Protein AF-A0A450WUU7-F1 (afdb_monomer_lite)

Structure (mmCIF, N/CA/C/O backbone):
data_AF-A0A450WUU7-F1
#
_entry.id   AF-A0A450WUU7-F1
#
loop_
_atom_site.group_PDB
_atom_site.id
_atom_site.type_symbol
_atom_site.label_atom_id
_atom_site.label_alt_id
_atom_site.label_comp_id
_atom_site.label_asym_id
_atom_site.label_entity_id
_atom_site.label_seq_id
_atom_site.pdbx_PDB_ins_code
_atom_site.Cartn_x
_atom_site.Cartn_y
_atom_site.Cartn_z
_atom_site.occupancy
_atom_site.B_iso_or_equiv
_atom_site.auth_seq_id
_atom_site.auth_comp_id
_atom_site.auth_asym_id
_atom_site.auth_atom_id
_atom_site.pdbx_PDB_model_num
ATOM 1 N N . MET A 1 1 ? 12.596 8.231 11.118 1.00 40.22 1 MET A N 1
ATOM 2 C CA . MET A 1 1 ? 12.915 6.824 10.803 1.00 40.22 1 MET A CA 1
ATOM 3 C C . MET A 1 1 ? 12.153 6.484 9.543 1.00 40.22 1 MET A C 1
ATOM 5 O O . MET A 1 1 ? 10.929 6.500 9.599 1.00 40.22 1 MET A O 1
ATOM 9 N N . THR A 1 2 ? 12.843 6.296 8.417 1.00 43.03 2 THR A N 1
ATOM 10 C CA . THR A 1 2 ? 12.196 5.828 7.187 1.00 43.03 2 THR A CA 1
ATOM 11 C C . THR A 1 2 ? 11.614 4.457 7.488 1.00 43.03 2 THR A C 1
ATOM 13 O O . THR A 1 2 ? 12.296 3.576 8.021 1.00 43.03 2 THR A O 1
ATOM 16 N N . SER A 1 3 ? 10.313 4.297 7.274 1.00 57.81 3 SER A N 1
ATOM 17 C CA . SER A 1 3 ? 9.689 2.997 7.491 1.00 57.81 3 SER A CA 1
ATOM 18 C C . SER A 1 3 ? 10.374 2.010 6.544 1.00 57.81 3 SER A C 1
ATOM 20 O O . SER A 1 3 ? 10.649 2.358 5.399 1.00 57.81 3 SER A O 1
ATOM 22 N N . ASN A 1 4 ? 10.659 0.778 6.971 1.00 59.62 4 ASN A N 1
ATOM 23 C CA . ASN A 1 4 ? 11.299 -0.246 6.120 1.00 59.62 4 ASN A CA 1
ATOM 24 C C . ASN A 1 4 ? 10.545 -0.432 4.773 1.00 59.62 4 ASN A C 1
ATOM 26 O O . ASN A 1 4 ? 11.100 -0.810 3.740 1.00 59.62 4 ASN A O 1
ATOM 30 N N . ARG A 1 5 ? 9.261 -0.052 4.775 1.00 61.16 5 ARG A N 1
ATOM 31 C CA . ARG A 1 5 ? 8.381 0.053 3.614 1.00 61.16 5 ARG A CA 1
ATOM 32 C C . ARG A 1 5 ? 8.791 1.123 2.594 1.00 61.16 5 ARG A C 1
ATOM 34 O O . ARG A 1 5 ? 8.632 0.892 1.407 1.00 61.16 5 ARG A O 1
ATOM 41 N N . GLU A 1 6 ? 9.302 2.277 3.010 1.00 62.72 6 GLU A N 1
ATOM 42 C CA . GLU A 1 6 ? 9.771 3.351 2.118 1.00 62.72 6 GLU A CA 1
ATOM 43 C C . GLU A 1 6 ? 11.048 2.954 1.378 1.00 62.72 6 GLU A C 1
ATOM 45 O O . GLU A 1 6 ? 11.128 3.125 0.164 1.00 62.72 6 GLU A O 1
ATOM 50 N N . ALA A 1 7 ? 11.993 2.326 2.080 1.00 68.12 7 ALA A N 1
ATOM 51 C CA . ALA A 1 7 ? 13.228 1.829 1.477 1.00 68.12 7 ALA A CA 1
ATOM 52 C C . ALA A 1 7 ? 12.949 0.737 0.428 1.00 68.12 7 ALA A C 1
ATOM 54 O O . ALA A 1 7 ? 13.452 0.785 -0.693 1.00 68.12 7 ALA A O 1
ATOM 55 N N . THR A 1 8 ? 12.079 -0.225 0.751 1.00 68.19 8 THR A N 1
ATOM 56 C CA . THR A 1 8 ? 11.652 -1.258 -0.211 1.00 68.19 8 THR A CA 1
ATOM 57 C C . THR A 1 8 ? 10.869 -0.664 -1.383 1.00 68.19 8 THR A C 1
ATOM 59 O O . THR A 1 8 ? 11.070 -1.055 -2.532 1.00 68.19 8 THR A O 1
ATOM 62 N N . ASN A 1 9 ? 10.030 0.334 -1.121 1.00 69.25 9 ASN A N 1
ATOM 63 C CA . ASN A 1 9 ? 9.282 1.069 -2.134 1.00 69.25 9 ASN A CA 1
ATOM 64 C C . ASN A 1 9 ? 10.180 1.809 -3.137 1.00 69.25 9 ASN A C 1
ATOM 66 O O . ASN A 1 9 ? 9.901 1.795 -4.337 1.00 69.25 9 ASN A O 1
ATOM 70 N N . GLU A 1 10 ? 11.235 2.459 -2.657 1.00 75.25 10 GLU A N 1
ATOM 71 C CA . GLU A 1 10 ? 12.194 3.185 -3.488 1.00 75.25 10 GLU A CA 1
ATOM 72 C C . GLU A 1 10 ? 13.018 2.229 -4.358 1.00 75.25 10 GLU A C 1
ATOM 74 O O . GLU A 1 10 ? 13.178 2.461 -5.559 1.00 75.25 10 GLU A O 1
ATOM 79 N N . LEU A 1 11 ? 13.449 1.095 -3.796 1.00 78.12 11 LEU A N 1
ATOM 80 C CA . LEU A 1 11 ? 14.155 0.048 -4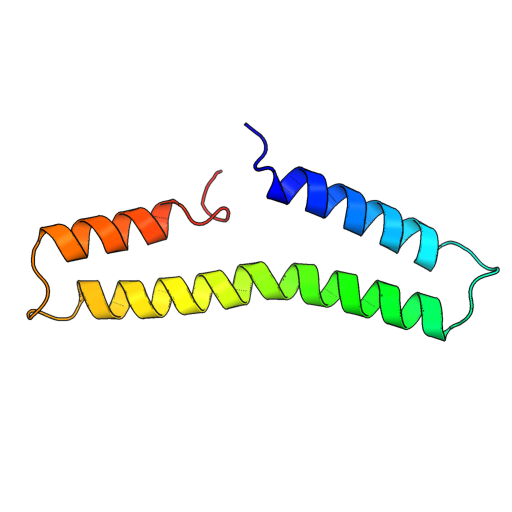.539 1.00 78.12 11 LEU A CA 1
ATOM 81 C C . LEU A 1 11 ? 13.295 -0.538 -5.665 1.00 78.12 11 LEU A C 1
ATOM 83 O O . LEU A 1 11 ? 13.770 -0.672 -6.794 1.00 78.12 11 LEU A O 1
ATOM 87 N N . ILE A 1 12 ? 12.021 -0.834 -5.387 1.00 75.50 12 ILE A N 1
ATOM 88 C CA . ILE A 1 12 ? 11.077 -1.353 -6.388 1.00 75.50 12 ILE A CA 1
ATOM 89 C C . ILE A 1 12 ? 10.817 -0.307 -7.478 1.00 75.50 12 ILE A C 1
ATOM 91 O O . ILE A 1 12 ? 10.821 -0.645 -8.662 1.00 75.50 12 ILE A O 1
ATOM 95 N N . ALA A 1 13 ? 10.640 0.964 -7.108 1.00 77.00 13 ALA A N 1
ATOM 96 C CA . ALA A 1 13 ? 10.464 2.049 -8.072 1.00 77.00 13 ALA A CA 1
ATOM 97 C C . ALA A 1 13 ? 11.699 2.215 -8.967 1.00 77.00 13 ALA A C 1
ATOM 99 O O . ALA A 1 13 ? 11.578 2.274 -10.189 1.00 77.00 13 ALA A O 1
ATOM 100 N N . SER A 1 14 ? 12.892 2.212 -8.373 1.00 80.50 14 SER A N 1
ATOM 101 C CA . SER A 1 14 ? 14.161 2.335 -9.089 1.00 80.50 14 SER A CA 1
ATOM 102 C C . SER A 1 14 ? 14.393 1.158 -10.043 1.00 80.50 14 SER A C 1
ATOM 104 O O . SER A 1 14 ? 14.762 1.357 -11.205 1.00 80.50 14 SER A O 1
ATOM 106 N N . ALA A 1 15 ? 14.102 -0.069 -9.598 1.00 81.56 15 ALA A N 1
ATOM 107 C CA . ALA A 1 15 ? 14.175 -1.269 -10.425 1.00 81.56 15 ALA A CA 1
ATOM 108 C C . ALA A 1 15 ? 13.171 -1.222 -11.590 1.00 81.56 15 ALA A C 1
ATOM 110 O O . ALA A 1 15 ? 13.560 -1.435 -12.740 1.00 81.56 15 ALA A O 1
ATOM 111 N N . ALA A 1 16 ? 11.912 -0.857 -11.330 1.00 80.00 16 ALA A N 1
ATOM 112 C CA . ALA A 1 16 ? 10.896 -0.698 -12.368 1.00 80.00 16 ALA A CA 1
ATOM 113 C C . ALA A 1 16 ? 11.287 0.390 -13.385 1.00 80.00 16 ALA A C 1
ATOM 115 O O . ALA A 1 16 ? 11.193 0.167 -14.590 1.00 80.00 16 ALA A O 1
ATOM 116 N N . SER A 1 17 ? 11.819 1.533 -12.937 1.00 81.50 17 SER A N 1
ATOM 117 C CA . SER A 1 17 ? 12.320 2.591 -13.823 1.00 81.50 17 SER A CA 1
ATOM 118 C C . SER A 1 17 ? 13.522 2.151 -14.658 1.00 81.50 17 SER A C 1
ATOM 120 O O . SER A 1 17 ? 13.673 2.618 -15.787 1.00 81.50 17 SER A O 1
ATOM 122 N N . LYS A 1 18 ? 14.399 1.277 -14.149 1.00 84.69 18 LYS A N 1
ATOM 123 C CA . LYS A 1 18 ? 15.469 0.673 -14.963 1.00 84.69 18 LYS A CA 1
ATOM 124 C C . LYS A 1 18 ? 14.882 -0.248 -16.035 1.00 84.69 18 LYS A C 1
A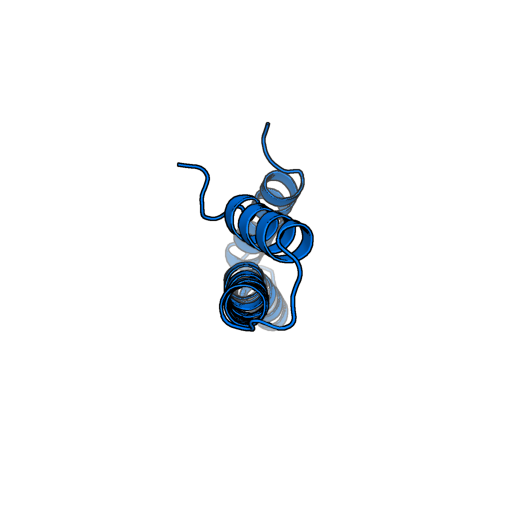TOM 126 O O . LYS A 1 18 ? 15.257 -0.123 -17.195 1.00 84.69 18 LYS A O 1
ATOM 131 N N . VAL A 1 19 ? 13.909 -1.086 -15.675 1.00 84.50 19 VAL A N 1
ATOM 132 C CA . VAL A 1 19 ? 13.243 -2.005 -16.614 1.00 84.50 19 VAL A CA 1
ATOM 133 C C . VAL A 1 19 ? 12.472 -1.261 -17.711 1.00 84.50 19 VAL A C 1
ATOM 135 O O . VAL A 1 19 ? 12.531 -1.633 -18.880 1.00 84.50 19 VAL A O 1
ATOM 138 N N . LEU A 1 20 ? 11.778 -0.174 -17.368 1.00 80.06 20 LEU A N 1
ATOM 139 C CA . LEU A 1 20 ? 11.036 0.630 -18.344 1.00 80.06 20 LEU A CA 1
ATOM 140 C C . LEU A 1 20 ? 11.964 1.355 -19.333 1.00 80.06 20 LEU A C 1
ATOM 142 O O . LEU A 1 20 ? 11.638 1.447 -20.522 1.00 80.06 20 LEU A O 1
ATOM 146 N N . ARG A 1 21 ? 13.124 1.830 -18.858 1.00 84.62 21 ARG A N 1
ATOM 147 C CA . ARG A 1 21 ? 14.114 2.567 -19.662 1.00 84.62 21 ARG A CA 1
ATOM 148 C C . ARG A 1 21 ? 15.022 1.672 -20.502 1.00 84.62 21 ARG A C 1
ATOM 150 O O . ARG A 1 21 ? 15.556 2.152 -21.495 1.00 84.62 21 ARG A O 1
ATOM 157 N N . ASP A 1 22 ? 15.190 0.398 -20.151 1.00 85.00 22 ASP A N 1
ATOM 158 C CA . ASP A 1 22 ? 16.008 -0.514 -20.951 1.00 85.00 22 ASP A CA 1
ATOM 159 C C . ASP A 1 22 ? 15.293 -0.850 -22.274 1.00 85.00 22 ASP A C 1
ATOM 161 O O . ASP A 1 22 ? 14.161 -1.347 -22.299 1.00 85.00 22 ASP A O 1
ATOM 165 N N . SER A 1 23 ? 15.930 -0.530 -23.399 1.00 75.75 23 SER A N 1
ATOM 166 C CA . SER A 1 23 ? 15.425 -0.799 -24.751 1.00 75.75 23 SER A CA 1
ATOM 167 C C . SER A 1 23 ? 15.593 -2.261 -25.175 1.00 75.75 23 SER A C 1
ATOM 169 O O . SER A 1 23 ? 14.945 -2.687 -26.127 1.00 75.75 23 SER A O 1
ATOM 171 N N . ARG A 1 24 ? 16.412 -3.038 -24.456 1.00 82.19 24 ARG A N 1
ATOM 172 C CA . ARG A 1 24 ? 16.698 -4.457 -24.731 1.00 82.19 24 ARG A CA 1
ATOM 173 C C . ARG A 1 24 ? 15.675 -5.400 -24.097 1.00 82.19 24 ARG A C 1
ATOM 175 O O . ARG A 1 24 ? 15.656 -6.586 -24.410 1.00 82.19 24 ARG A O 1
ATOM 182 N N . LEU A 1 25 ? 14.837 -4.893 -23.191 1.00 80.31 25 LEU A N 1
ATOM 183 C CA . LEU A 1 25 ? 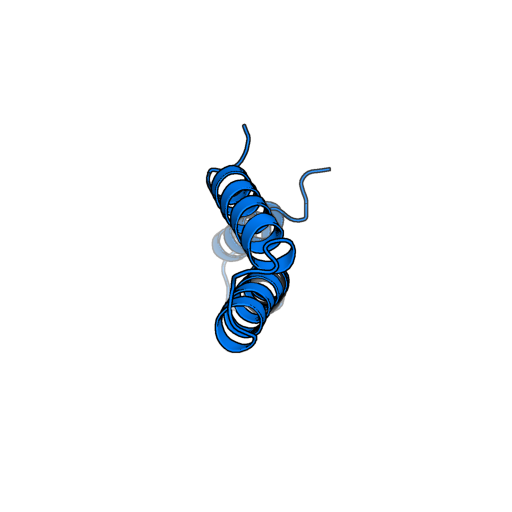13.823 -5.684 -22.499 1.00 80.31 25 LEU A CA 1
ATOM 184 C C . LEU A 1 25 ? 12.531 -5.782 -23.311 1.00 80.31 25 LEU A C 1
ATOM 186 O O . LEU A 1 25 ? 12.057 -4.809 -23.903 1.00 80.31 25 LEU A O 1
ATOM 190 N N . SER A 1 26 ? 11.936 -6.974 -23.296 1.00 80.44 26 SER A N 1
ATOM 191 C CA . SER A 1 26 ? 10.706 -7.270 -24.028 1.00 80.44 26 SER A CA 1
ATOM 192 C C . SER A 1 26 ? 9.511 -6.470 -23.492 1.00 80.44 26 SER A C 1
ATOM 194 O O . SER A 1 26 ? 9.460 -6.084 -22.319 1.00 80.44 26 SER A O 1
ATOM 196 N N . LYS A 1 27 ? 8.499 -6.250 -24.345 1.00 79.12 27 LYS A N 1
ATOM 197 C CA . LYS A 1 27 ? 7.237 -5.590 -23.951 1.00 79.12 27 LYS A CA 1
ATOM 198 C C . LYS A 1 27 ? 6.617 -6.235 -22.707 1.00 79.12 27 LYS A C 1
ATOM 200 O O . LYS A 1 27 ? 6.140 -5.519 -21.833 1.00 79.12 27 LYS A O 1
ATOM 205 N N . SER A 1 28 ? 6.691 -7.560 -22.588 1.00 80.31 28 SER A N 1
ATOM 206 C CA . SER A 1 28 ? 6.179 -8.308 -21.435 1.00 80.31 28 SER A CA 1
ATOM 207 C C . SER A 1 28 ? 6.874 -7.925 -20.125 1.00 80.31 28 SER A C 1
ATOM 209 O O . SER A 1 28 ? 6.202 -7.738 -19.114 1.00 80.31 28 SER A O 1
ATOM 211 N N . ALA A 1 29 ? 8.198 -7.725 -20.139 1.00 75.50 29 ALA A N 1
ATOM 212 C CA . ALA A 1 29 ? 8.947 -7.296 -18.957 1.00 75.50 29 ALA A CA 1
ATOM 213 C C . ALA A 1 29 ? 8.560 -5.874 -18.513 1.00 75.50 29 ALA A C 1
ATOM 215 O O . ALA A 1 29 ? 8.403 -5.611 -17.320 1.00 75.50 29 ALA A O 1
ATOM 216 N N . LYS A 1 30 ? 8.328 -4.964 -19.468 1.00 82.12 30 LYS A N 1
ATOM 217 C CA . LYS A 1 30 ? 7.861 -3.597 -19.176 1.00 82.12 30 LYS A CA 1
ATOM 218 C C . LYS A 1 30 ? 6.437 -3.572 -18.627 1.00 82.12 30 LYS A C 1
ATOM 220 O O . LYS A 1 30 ? 6.166 -2.819 -17.696 1.00 82.12 30 LYS A O 1
ATOM 225 N N . ILE A 1 31 ? 5.548 -4.417 -19.152 1.00 81.25 31 ILE A N 1
ATOM 226 C CA . ILE A 1 31 ? 4.180 -4.565 -18.634 1.00 81.25 31 ILE A CA 1
ATOM 227 C C . ILE A 1 31 ? 4.201 -5.122 -17.206 1.00 81.25 31 ILE A C 1
ATOM 229 O O . ILE A 1 31 ? 3.511 -4.587 -16.342 1.00 81.25 31 ILE A O 1
ATOM 233 N N . ALA A 1 32 ? 5.029 -6.133 -16.927 1.00 80.25 32 ALA A N 1
ATOM 234 C CA . ALA A 1 32 ? 5.183 -6.674 -15.577 1.00 80.25 32 ALA A CA 1
ATOM 235 C C . ALA A 1 32 ? 5.710 -5.615 -14.589 1.00 80.25 32 ALA A C 1
ATOM 237 O O . ALA A 1 32 ? 5.150 -5.450 -13.506 1.00 80.25 32 ALA A O 1
ATOM 238 N N . ALA A 1 33 ? 6.724 -4.835 -14.984 1.00 79.62 33 ALA A N 1
ATOM 239 C CA . ALA A 1 33 ? 7.253 -3.739 -14.170 1.00 79.62 33 ALA A CA 1
ATOM 240 C C . ALA A 1 33 ? 6.228 -2.614 -13.942 1.00 79.62 33 ALA A C 1
ATOM 242 O O . ALA A 1 33 ? 6.107 -2.105 -12.828 1.00 79.62 33 ALA A O 1
ATOM 243 N N . GLY A 1 34 ? 5.454 -2.251 -14.968 1.00 77.44 34 GLY A N 1
ATOM 244 C CA . GLY A 1 34 ? 4.367 -1.278 -14.850 1.00 77.44 34 GLY A CA 1
ATOM 245 C C . GLY A 1 34 ? 3.235 -1.766 -13.944 1.00 77.44 34 GLY A C 1
ATOM 246 O O . GLY A 1 34 ? 2.735 -1.004 -13.118 1.00 77.44 34 GLY A O 1
ATOM 247 N N . SER A 1 35 ? 2.877 -3.051 -14.032 1.00 79.94 35 SER A N 1
ATOM 248 C CA . SER A 1 35 ? 1.876 -3.669 -13.156 1.00 79.94 35 SER A CA 1
ATOM 249 C C . SER A 1 35 ? 2.343 -3.679 -11.700 1.00 79.94 35 SER A C 1
ATOM 251 O O . SER A 1 35 ? 1.595 -3.255 -10.822 1.00 79.94 35 SER A O 1
ATOM 253 N N . ALA A 1 36 ? 3.601 -4.047 -11.439 1.00 78.12 36 ALA A N 1
ATOM 254 C CA . ALA A 1 36 ? 4.185 -3.993 -10.099 1.00 78.12 36 ALA A CA 1
ATOM 255 C C . ALA A 1 36 ? 4.200 -2.562 -9.528 1.00 78.12 36 ALA A C 1
ATOM 257 O O . ALA A 1 36 ? 3.873 -2.353 -8.359 1.00 78.12 36 ALA A O 1
ATOM 258 N N . LEU A 1 37 ? 4.515 -1.558 -10.356 1.00 76.69 37 LEU A N 1
ATOM 259 C CA . LEU A 1 37 ? 4.487 -0.152 -9.949 1.00 76.69 37 LEU A CA 1
ATOM 260 C C . LEU A 1 37 ? 3.060 0.338 -9.646 1.00 76.69 37 LEU A C 1
ATOM 262 O O . LEU A 1 37 ? 2.849 1.041 -8.660 1.00 76.69 37 LEU A O 1
ATOM 266 N N . SER A 1 38 ? 2.075 -0.056 -10.454 1.00 75.56 38 SER A N 1
ATOM 267 C CA . SER A 1 38 ? 0.667 0.302 -10.244 1.00 75.56 38 SER A CA 1
ATOM 268 C C . SER A 1 38 ? 0.093 -0.363 -8.986 1.00 75.56 38 SER A C 1
ATOM 270 O O . SER A 1 38 ? -0.545 0.298 -8.165 1.00 75.56 38 SER A O 1
ATOM 272 N N . GLN A 1 39 ? 0.412 -1.641 -8.760 1.00 72.25 39 GLN A N 1
ATOM 273 C CA . GLN A 1 39 ? 0.050 -2.358 -7.536 1.00 72.25 39 GLN A CA 1
ATOM 274 C C . GLN A 1 39 ? 0.681 -1.722 -6.294 1.00 72.25 39 GLN A C 1
ATOM 276 O O . GLN A 1 39 ? 0.004 -1.594 -5.276 1.00 72.25 39 GLN A O 1
ATOM 281 N N . ARG A 1 40 ? 1.936 -1.254 -6.377 1.00 71.56 40 ARG A N 1
ATOM 282 C CA . ARG A 1 40 ? 2.597 -0.513 -5.289 1.00 71.56 40 ARG A CA 1
ATOM 283 C C . ARG A 1 40 ? 1.825 0.745 -4.889 1.00 71.56 40 ARG A C 1
ATOM 285 O O . ARG A 1 40 ? 1.769 1.042 -3.702 1.00 71.56 40 ARG A O 1
ATOM 292 N N . ILE A 1 41 ? 1.257 1.478 -5.845 1.00 66.81 41 ILE A N 1
ATOM 293 C CA . ILE A 1 41 ? 0.489 2.705 -5.574 1.00 66.81 41 ILE A CA 1
ATOM 294 C C . ILE A 1 41 ? -0.891 2.362 -4.993 1.00 66.81 41 ILE A C 1
ATOM 296 O O . ILE A 1 41 ? -1.349 3.015 -4.061 1.00 66.81 41 ILE A O 1
ATOM 300 N N . MET A 1 42 ? -1.536 1.301 -5.487 1.00 61.88 42 MET A N 1
ATOM 301 C CA . MET A 1 42 ? -2.867 0.896 -5.023 1.00 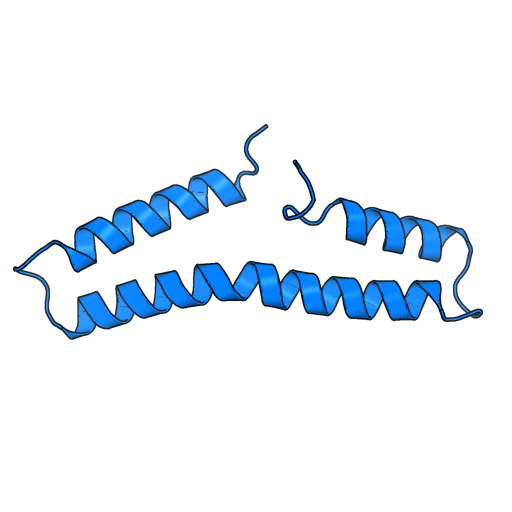61.88 42 MET A CA 1
ATOM 302 C C . MET A 1 42 ? -2.886 0.221 -3.646 1.00 61.88 42 MET A C 1
ATOM 304 O O . MET A 1 42 ? -3.852 0.388 -2.905 1.00 61.88 42 MET A O 1
ATOM 308 N N . LEU A 1 43 ? -1.865 -0.565 -3.292 1.00 63.34 43 LEU A N 1
ATOM 309 C CA . LEU A 1 43 ? -1.828 -1.315 -2.032 1.00 63.34 43 LEU A CA 1
ATOM 310 C C . LEU A 1 43 ? -1.940 -0.450 -0.762 1.00 63.34 43 LEU A C 1
ATOM 312 O O . LEU A 1 43 ? -2.723 -0.822 0.113 1.00 63.34 43 LEU A O 1
ATOM 316 N N . PRO A 1 44 ? -1.181 0.653 -0.599 1.00 64.25 44 PRO A N 1
ATOM 317 C CA . PRO A 1 44 ? -1.299 1.511 0.574 1.00 64.25 44 PRO A CA 1
ATOM 318 C C . PRO A 1 44 ? -2.677 2.171 0.644 1.00 64.25 44 PRO A C 1
ATOM 320 O O . PRO A 1 44 ? -3.298 2.098 1.692 1.00 64.25 44 PRO A O 1
ATOM 323 N N . GLU A 1 45 ? -3.214 2.685 -0.463 1.00 61.09 45 GLU A N 1
ATOM 324 C CA . GLU A 1 45 ? -4.551 3.299 -0.497 1.00 61.09 45 GLU A CA 1
ATOM 325 C C . GLU A 1 45 ? -5.668 2.301 -0.153 1.00 61.09 45 GLU A C 1
ATOM 327 O O . GLU A 1 45 ? -6.520 2.551 0.700 1.00 61.09 45 GLU A O 1
ATOM 332 N N . ALA A 1 46 ? -5.654 1.120 -0.775 1.00 64.12 46 ALA A N 1
ATOM 333 C CA . ALA A 1 46 ? -6.676 0.103 -0.552 1.00 64.12 46 ALA A CA 1
ATOM 334 C C . ALA A 1 46 ? -6.613 -0.486 0.866 1.00 64.12 46 ALA A C 1
ATOM 336 O O . ALA A 1 46 ? -7.656 -0.745 1.476 1.00 64.12 46 ALA A O 1
ATOM 337 N N . ALA A 1 47 ? -5.405 -0.686 1.401 1.00 66.50 47 ALA A N 1
ATOM 338 C CA . ALA A 1 47 ? -5.214 -1.122 2.779 1.00 66.50 47 ALA A CA 1
ATOM 339 C C . ALA A 1 47 ? -5.672 -0.036 3.763 1.00 66.50 47 ALA A C 1
ATOM 341 O O . ALA A 1 47 ? -6.485 -0.335 4.637 1.00 66.50 47 ALA A O 1
ATOM 342 N N . SER A 1 48 ? -5.250 1.217 3.568 1.00 66.81 48 SER A N 1
ATOM 343 C CA . SER A 1 48 ? -5.660 2.365 4.386 1.00 66.81 48 SER A CA 1
ATOM 344 C C . SER A 1 48 ? -7.175 2.548 4.377 1.00 66.81 48 SER A C 1
ATOM 346 O O . SER A 1 48 ? -7.779 2.687 5.435 1.00 66.81 48 SER A O 1
ATOM 348 N N . ARG A 1 49 ? -7.840 2.439 3.219 1.00 72.25 49 ARG A N 1
ATOM 349 C CA . ARG A 1 49 ? -9.310 2.498 3.121 1.00 72.25 49 ARG A CA 1
ATOM 350 C C . ARG A 1 49 ? -10.005 1.377 3.885 1.00 72.25 49 ARG A C 1
ATOM 352 O O . ARG A 1 49 ? -11.002 1.629 4.563 1.00 72.25 49 ARG A O 1
ATOM 359 N N . ARG A 1 50 ? -9.508 0.139 3.792 1.00 74.06 50 ARG A N 1
ATOM 360 C CA . ARG A 1 50 ? -10.079 -1.002 4.530 1.00 74.06 50 ARG A CA 1
ATOM 361 C C . ARG A 1 50 ? -9.897 -0.840 6.036 1.00 74.06 50 ARG A C 1
ATOM 363 O O . ARG A 1 50 ? -10.856 -1.045 6.779 1.00 74.06 50 ARG A O 1
ATOM 370 N N . VAL A 1 51 ? -8.708 -0.426 6.471 1.00 75.44 51 VAL A N 1
ATOM 371 C CA . VAL A 1 51 ? -8.398 -0.153 7.881 1.00 75.44 51 VAL A CA 1
ATOM 372 C C . VAL A 1 51 ? -9.249 1.002 8.400 1.00 75.44 51 VAL A C 1
ATOM 374 O O . VAL A 1 51 ? -9.904 0.856 9.427 1.00 75.44 51 VAL A O 1
ATOM 377 N N . ALA A 1 52 ? -9.343 2.104 7.658 1.00 76.31 52 ALA A N 1
ATOM 378 C CA . ALA A 1 52 ? -10.163 3.251 8.024 1.00 76.31 52 ALA A CA 1
ATOM 379 C C . ALA A 1 52 ? -11.651 2.895 8.104 1.00 76.31 52 ALA A C 1
ATOM 381 O O . ALA A 1 52 ? -12.339 3.293 9.045 1.00 76.31 52 ALA A O 1
ATOM 382 N N . SER A 1 53 ? -12.155 2.087 7.168 1.00 80.25 53 SER A N 1
ATOM 383 C CA . SER A 1 53 ? -13.540 1.623 7.203 1.00 80.25 53 SER A CA 1
ATOM 384 C C . SER A 1 53 ? -13.808 0.707 8.400 1.00 80.25 53 SER A C 1
ATOM 386 O O . SER A 1 53 ? -14.876 0.808 9.006 1.00 80.25 53 SER A O 1
ATOM 388 N N . ALA A 1 54 ? -12.872 -0.175 8.757 1.00 82.06 54 ALA A N 1
ATOM 389 C CA . ALA A 1 54 ? -12.991 -1.035 9.931 1.00 82.06 54 ALA A CA 1
ATOM 390 C C . ALA A 1 54 ? -12.924 -0.220 11.233 1.00 82.06 54 ALA A C 1
ATOM 392 O O . ALA A 1 54 ? -13.804 -0.350 12.083 1.00 82.06 54 ALA A O 1
ATOM 393 N N . ALA A 1 55 ? -11.957 0.691 11.353 1.00 79.81 55 ALA A N 1
ATOM 394 C CA . ALA A 1 55 ? -11.824 1.589 12.495 1.00 79.81 55 ALA A CA 1
ATOM 395 C C . ALA A 1 55 ? -13.065 2.481 12.664 1.00 79.81 55 ALA A C 1
ATOM 397 O O . ALA A 1 55 ? -13.600 2.606 13.762 1.00 79.81 55 ALA A O 1
ATOM 398 N N . SER A 1 56 ? -13.609 3.016 11.566 1.00 81.56 56 SER A N 1
ATOM 399 C CA . SER A 1 56 ? -14.848 3.802 11.570 1.00 81.56 56 SER A CA 1
ATOM 400 C C . SER A 1 56 ? -16.059 3.006 12.071 1.00 81.56 56 SER A C 1
ATOM 402 O O . SER A 1 56 ? -16.942 3.571 12.720 1.00 81.56 56 SER A O 1
ATOM 404 N N . ARG A 1 57 ? -16.121 1.695 11.805 1.00 84.94 57 ARG A N 1
ATOM 405 C CA . ARG A 1 57 ? -17.165 0.822 12.365 1.00 84.94 57 ARG A CA 1
ATOM 406 C C . ARG A 1 57 ? -16.979 0.637 13.869 1.00 84.94 57 ARG A C 1
ATOM 408 O O . ARG A 1 57 ? -17.946 0.791 14.602 1.00 84.94 57 ARG A O 1
ATOM 415 N N . VAL A 1 58 ? -15.750 0.390 14.324 1.00 85.06 58 VAL A N 1
ATOM 416 C CA . VAL A 1 58 ? -15.425 0.229 15.754 1.00 85.06 58 VAL A CA 1
ATOM 417 C C . VAL A 1 58 ? -15.719 1.504 16.553 1.00 85.06 58 VAL A C 1
ATOM 419 O O . VAL A 1 58 ? -16.247 1.433 17.659 1.00 85.06 58 VAL A O 1
ATOM 422 N N . LEU A 1 59 ? -15.431 2.683 15.994 1.00 82.44 59 LEU A N 1
ATOM 423 C CA . LEU A 1 59 ? -15.705 3.965 16.652 1.00 82.44 59 LEU A CA 1
ATOM 424 C C . LEU A 1 59 ? -17.208 4.255 16.774 1.00 82.44 59 LEU A C 1
ATOM 426 O O . LEU A 1 59 ? -17.663 4.712 17.828 1.00 82.44 59 LEU A O 1
ATOM 430 N N . ARG A 1 60 ? -17.972 3.974 15.710 1.00 85.69 60 ARG A N 1
ATOM 431 C CA . ARG A 1 60 ? -19.417 4.248 15.641 1.00 85.69 60 ARG A CA 1
ATOM 432 C C . ARG A 1 60 ? -20.271 3.240 16.399 1.00 85.69 60 ARG A C 1
ATOM 434 O O . ARG A 1 60 ? -21.365 3.583 16.831 1.00 85.69 60 ARG A O 1
ATOM 441 N N . ASP A 1 61 ? -19.788 2.020 16.574 1.00 86.31 61 ASP A N 1
ATOM 442 C CA . ASP A 1 61 ? -20.530 0.977 17.267 1.00 86.31 61 ASP A CA 1
ATOM 443 C C . ASP A 1 61 ? -20.395 1.146 18.798 1.00 86.31 61 ASP A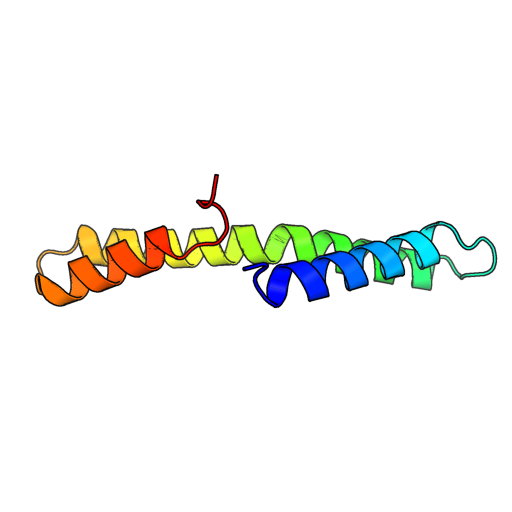 C 1
ATOM 445 O O . ASP A 1 61 ? -19.303 1.294 19.358 1.00 86.31 61 ASP A O 1
ATOM 449 N N . SER A 1 62 ? -21.535 1.215 19.489 1.00 80.88 62 SER A N 1
ATOM 450 C CA . SER A 1 62 ? -21.630 1.390 20.945 1.00 80.88 62 SER A CA 1
ATOM 451 C C . SER A 1 62 ? -21.295 0.117 21.725 1.00 80.88 62 SER A C 1
ATOM 453 O O . SER A 1 62 ? -21.054 0.198 22.927 1.00 80.88 62 SER A O 1
ATOM 455 N N . ARG A 1 63 ? -21.223 -1.039 21.050 1.00 86.75 63 ARG A N 1
ATOM 456 C CA . ARG A 1 63 ? -20.859 -2.336 21.641 1.00 86.75 63 ARG A CA 1
ATOM 457 C C . ARG A 1 63 ? -19.366 -2.462 21.933 1.00 86.75 63 ARG A C 1
ATOM 459 O O . ARG A 1 63 ? -18.970 -3.335 22.699 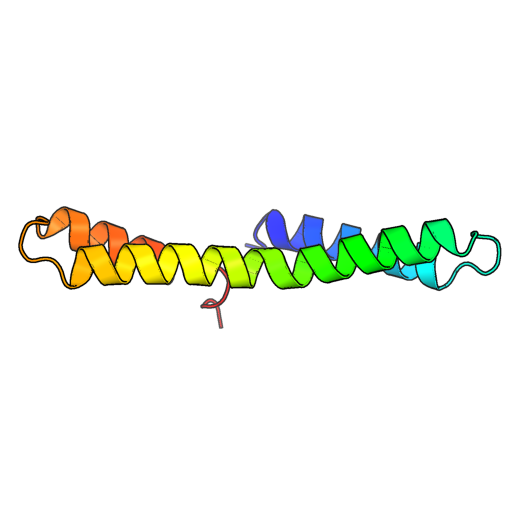1.00 86.75 63 ARG A O 1
ATOM 466 N N . TYR A 1 64 ? -18.533 -1.610 21.335 1.00 82.94 64 TYR A N 1
ATOM 467 C CA . TYR A 1 64 ? -17.090 -1.623 21.561 1.00 82.94 64 TYR A CA 1
ATOM 468 C C . TYR A 1 64 ? -16.696 -0.751 22.754 1.00 82.94 64 TYR A C 1
ATOM 470 O O . TYR A 1 64 ? -17.082 0.415 22.864 1.00 82.94 64 TYR A O 1
ATOM 478 N N . SER A 1 65 ? -15.866 -1.316 23.628 1.00 82.00 65 SER A N 1
ATOM 479 C CA . SER A 1 65 ? -15.333 -0.671 24.828 1.00 82.00 65 SER A CA 1
ATOM 480 C C . SER A 1 65 ? -14.454 0.537 24.485 1.00 82.00 65 SER A C 1
ATOM 482 O O . SER A 1 65 ? -13.839 0.588 23.418 1.00 82.00 65 SER A O 1
ATOM 484 N N . LYS A 1 66 ? -14.306 1.482 25.427 1.00 80.94 66 LYS A N 1
ATOM 485 C CA . LYS A 1 66 ? -13.418 2.654 25.276 1.00 80.94 66 LYS A CA 1
ATOM 486 C C . LYS A 1 66 ? -12.010 2.265 24.805 1.00 80.94 66 LYS A C 1
ATOM 488 O O . LYS A 1 66 ? -11.496 2.884 23.884 1.00 80.94 66 LYS A O 1
ATOM 493 N N . SER A 1 67 ? -11.443 1.188 25.350 1.00 81.06 67 SER A N 1
ATOM 494 C CA . SER A 1 67 ? -10.127 0.674 24.947 1.00 81.06 67 SER A CA 1
ATOM 495 C C . SER A 1 67 ? -10.066 0.257 23.473 1.00 81.06 67 SER A C 1
ATOM 497 O O . SER A 1 67 ? -9.109 0.593 22.786 1.00 81.06 67 SER A O 1
ATOM 499 N N . ALA A 1 68 ? -11.106 -0.407 22.955 1.00 74.81 68 ALA A N 1
ATOM 500 C CA . ALA A 1 68 ? -11.162 -0.828 21.554 1.00 74.81 68 ALA A CA 1
ATOM 501 C C . ALA A 1 68 ? -11.253 0.373 20.598 1.00 74.81 68 ALA A C 1
ATOM 503 O O . ALA A 1 68 ? -10.635 0.376 19.533 1.00 74.81 68 ALA A O 1
ATOM 504 N N . LYS A 1 69 ? -11.970 1.426 21.005 1.00 81.62 69 LYS A N 1
ATOM 505 C CA . LYS A 1 69 ? -12.043 2.694 20.264 1.00 81.62 69 LYS A CA 1
ATOM 506 C C . LYS A 1 69 ? -10.699 3.418 20.247 1.00 81.62 69 LYS A C 1
ATOM 508 O O . LYS A 1 69 ? -10.287 3.895 19.194 1.00 81.62 69 LYS A O 1
ATOM 513 N N . THR A 1 70 ? -9.979 3.427 21.368 1.00 80.56 70 THR A N 1
ATOM 514 C CA . THR A 1 70 ? -8.621 3.982 21.447 1.00 80.56 70 THR A CA 1
ATOM 515 C C . THR A 1 70 ? -7.654 3.242 20.523 1.00 80.56 70 THR A C 1
ATOM 517 O O . THR A 1 70 ? -6.936 3.888 19.764 1.00 80.56 70 THR A O 1
ATOM 520 N N . SER A 1 71 ? -7.677 1.905 20.507 1.00 78.31 71 SER A N 1
ATOM 521 C CA . SER A 1 71 ? -6.849 1.105 19.591 1.00 78.31 71 SER A CA 1
ATOM 522 C C . SER A 1 71 ? -7.193 1.348 18.118 1.00 78.31 71 SER A C 1
ATOM 524 O O . SER A 1 71 ? -6.291 1.438 17.290 1.00 78.31 71 SER A O 1
ATOM 526 N N . ALA A 1 72 ? -8.478 1.507 17.783 1.00 78.50 72 ALA A N 1
ATOM 527 C CA . ALA A 1 72 ? -8.915 1.825 16.423 1.00 78.50 72 ALA A CA 1
ATOM 528 C C . ALA A 1 72 ? -8.461 3.223 15.964 1.00 78.50 72 ALA A C 1
ATOM 530 O O . ALA A 1 72 ? -8.029 3.379 14.823 1.00 78.50 72 ALA A O 1
ATOM 531 N N . SER A 1 73 ? -8.508 4.225 16.848 1.00 73.62 73 SER A N 1
ATOM 532 C CA . SER A 1 73 ? -7.953 5.556 16.564 1.00 73.62 73 SER A CA 1
ATOM 533 C C . SER A 1 73 ? -6.431 5.536 16.422 1.00 73.62 73 SER A C 1
ATOM 535 O O . SER A 1 73 ? -5.898 6.199 15.539 1.00 73.62 73 SER A O 1
ATOM 537 N N . LEU A 1 74 ? -5.720 4.748 17.231 1.00 76.88 74 LEU A N 1
ATOM 538 C CA . LEU A 1 74 ? -4.273 4.561 17.082 1.00 76.88 74 LEU A CA 1
ATOM 539 C C . LEU A 1 74 ? -3.925 3.920 15.733 1.00 76.88 74 LEU A C 1
ATOM 541 O O . LEU A 1 74 ? -3.053 4.415 15.030 1.00 76.88 74 LEU A O 1
ATOM 545 N N . ALA A 1 75 ? -4.664 2.888 15.322 1.00 72.88 75 ALA A N 1
ATOM 546 C CA . ALA A 1 75 ? -4.485 2.250 14.019 1.00 72.88 75 ALA A CA 1
ATOM 547 C C . ALA A 1 75 ? -4.786 3.185 12.829 1.00 72.88 75 ALA A C 1
ATOM 549 O O . ALA A 1 75 ? -4.236 2.990 11.748 1.00 72.88 75 ALA A O 1
ATOM 550 N N . LEU A 1 76 ? -5.642 4.201 13.007 1.00 67.81 76 LEU A N 1
ATOM 551 C CA . LEU A 1 76 ? -5.851 5.264 12.017 1.00 67.81 76 LEU A CA 1
ATOM 552 C C . LEU A 1 76 ? -4.624 6.180 11.905 1.00 67.81 76 LEU A C 1
ATOM 554 O O . LEU A 1 76 ? -4.208 6.484 10.788 1.00 67.81 76 LEU A O 1
ATOM 558 N N . THR A 1 77 ? -4.040 6.572 13.038 1.00 66.12 77 THR A N 1
ATOM 559 C CA . THR A 1 77 ? -2.869 7.465 13.116 1.00 66.12 77 THR A CA 1
ATOM 560 C C . THR A 1 77 ? -1.574 6.804 12.638 1.00 66.12 77 THR A C 1
ATOM 562 O O . THR A 1 77 ? -0.732 7.473 12.050 1.00 66.12 77 THR A O 1
ATOM 565 N N . GLU A 1 78 ? -1.425 5.493 12.834 1.00 61.44 78 GLU A N 1
ATOM 566 C CA . GLU A 1 78 ? -0.267 4.715 12.366 1.00 61.44 78 GLU A CA 1
ATOM 567 C C . GLU A 1 78 ? -0.267 4.463 10.845 1.00 61.44 78 GLU A C 1
ATOM 569 O O . GLU A 1 78 ? 0.688 3.893 10.312 1.00 61.44 78 GLU A O 1
ATOM 574 N N . ASN A 1 79 ? -1.308 4.881 10.109 1.00 59.69 79 ASN A N 1
ATOM 575 C CA . ASN A 1 79 ? -1.241 4.815 8.654 1.00 59.69 79 ASN A CA 1
ATOM 576 C C . ASN A 1 79 ? -0.144 5.772 8.155 1.00 59.69 79 ASN A C 1
ATOM 578 O O . ASN A 1 79 ? -0.155 6.957 8.498 1.00 59.69 79 ASN A O 1
ATOM 582 N N . PRO A 1 80 ? 0.785 5.291 7.309 1.00 52.78 80 PRO A N 1
ATOM 583 C CA . PRO A 1 80 ? 1.940 6.065 6.850 1.00 52.78 80 PRO A CA 1
ATOM 584 C C . PRO A 1 80 ? 1.566 7.315 6.037 1.00 52.78 80 PRO A C 1
ATOM 586 O O . PRO A 1 80 ? 2.422 8.159 5.807 1.00 52.78 80 PRO A O 1
ATOM 589 N N . ASP A 1 81 ? 0.299 7.459 5.642 1.00 51.28 81 ASP A N 1
ATOM 590 C CA . ASP A 1 81 ? -0.228 8.623 4.920 1.00 51.28 81 ASP A CA 1
ATOM 591 C C . ASP A 1 81 ? -0.339 9.891 5.794 1.00 51.28 81 ASP A C 1
ATOM 593 O O . ASP A 1 81 ? -0.494 10.996 5.286 1.00 51.28 81 ASP A O 1
ATOM 597 N N . HIS A 1 82 ? -0.241 9.754 7.122 1.00 46.28 82 HIS A N 1
ATOM 598 C CA . HIS A 1 82 ? -0.427 10.852 8.078 1.00 46.28 82 HIS A CA 1
ATOM 599 C C . HIS A 1 82 ? 0.858 11.304 8.795 1.00 46.28 82 HIS A C 1
ATOM 601 O O . HIS A 1 82 ? 0.788 11.985 9.820 1.00 46.28 82 HIS A O 1
ATOM 607 N N . LYS A 1 83 ? 2.044 10.991 8.256 1.00 39.56 83 LYS A N 1
ATOM 608 C CA . LYS A 1 83 ? 3.275 11.712 8.619 1.00 39.56 83 LYS A CA 1
ATOM 609 C C . LYS A 1 83 ? 3.544 12.800 7.581 1.00 39.56 83 LYS A C 1
ATOM 611 O O . LYS A 1 83 ? 4.184 12.550 6.566 1.00 39.56 83 LYS A O 1
ATOM 616 N N . LYS A 1 84 ? 3.001 13.992 7.848 1.00 35.59 84 LYS A N 1
ATOM 617 C CA . LYS A 1 84 ? 3.566 15.242 7.322 1.00 35.59 84 LYS A CA 1
ATOM 618 C C . LYS A 1 84 ? 4.967 15.461 7.881 1.00 35.59 84 LYS A C 1
ATOM 620 O O . LYS A 1 84 ? 5.183 15.084 9.058 1.00 35.59 84 LYS A O 1
#

Sequence (84 aa):
MTSNREATNELIASAASKVLRDSRLSKSAKIAAGSALSQRIMLPEAASRRVASAASRVLRDSRYSKSAKTSASLALTENPDHKK

Secondary structure (DSSP, 8-state):
---HHHHHHHHHHHHHHHHHH-TTS-HHHHHHHHHHHHHHHHHHHHHHHHHHHHHHHHHH-TTS-HHHHHHHHHHHHTSGGG--

Radius of gyration: 18.25 Å; chains: 1; bounding box: 38×24×50 Å

Organism: NCBI:txid2126335

Foldseek 3Di:
DPDPLNVVLVVLVVVLVVQCPDPPHDPVSNVVSVVSNVCSVVVLVVVLVVLLVVLVCLCPDPPHDPVSNVVSVVSNCPRPVNDD

pLDDT: mean 73.1, std 11.52, range [35.59, 86.75]